Protein AF-X1KPY9-F1 (afdb_monomer_lite)

Sequence (108 aa):
PGRGILSGESELGSVKGASYHRNSSYILLLSYRDDNGVLNFPRNEWAKAETEKEAYFVYIYTGLRADGSPERWEIRNLTKYLDPDVPEDKRVSDWRHAVARRTTFKKV

Structure (mmCIF, N/CA/C/O backbone):
data_AF-X1KPY9-F1
#
_entry.id   AF-X1KPY9-F1
#
loop_
_atom_site.group_PDB
_atom_site.id
_atom_site.type_symbol
_atom_site.label_atom_id
_atom_site.label_alt_id
_atom_site.label_comp_id
_atom_site.label_asym_id
_atom_site.label_entity_id
_atom_site.label_seq_id
_atom_site.pdbx_PDB_ins_code
_atom_site.Cartn_x
_atom_site.Cartn_y
_atom_site.Cartn_z
_atom_site.occupancy
_atom_site.B_iso_or_equiv
_atom_site.auth_seq_id
_atom_site.auth_comp_id
_atom_site.auth_asym_id
_atom_site.auth_atom_id
_atom_site.pdbx_PDB_model_num
ATOM 1 N N . PRO A 1 1 ? 38.396 -16.730 10.959 1.00 33.12 1 PRO A N 1
ATOM 2 C CA . PRO A 1 1 ? 38.663 -17.577 9.767 1.00 33.12 1 PRO A CA 1
ATOM 3 C C . PRO A 1 1 ? 37.436 -18.465 9.467 1.00 33.12 1 PRO A C 1
ATOM 5 O O . PRO A 1 1 ? 37.099 -19.307 10.279 1.00 33.12 1 PRO A O 1
ATOM 8 N N . GLY A 1 2 ? 36.613 -18.260 8.442 1.00 32.94 2 GLY A N 1
ATOM 9 C CA . GLY A 1 2 ? 36.922 -17.907 7.063 1.00 32.94 2 GLY A CA 1
ATOM 10 C C . GLY A 1 2 ? 36.365 -19.006 6.142 1.00 32.94 2 GLY A C 1
ATOM 11 O O . GLY A 1 2 ? 37.003 -20.034 6.011 1.00 32.94 2 GLY A O 1
ATOM 12 N N . ARG A 1 3 ? 35.199 -18.721 5.535 1.00 38.94 3 ARG A N 1
ATOM 13 C CA . ARG A 1 3 ? 34.646 -19.168 4.230 1.00 38.94 3 ARG A CA 1
ATOM 14 C C . ARG A 1 3 ? 34.520 -20.656 3.839 1.00 38.94 3 ARG A C 1
ATOM 16 O O . ARG A 1 3 ? 35.493 -21.392 3.788 1.00 38.94 3 ARG A O 1
ATOM 23 N N . GLY A 1 4 ? 33.347 -20.940 3.257 1.00 33.28 4 GLY A N 1
ATOM 24 C CA . GLY A 1 4 ? 33.135 -21.843 2.113 1.00 33.28 4 GLY A CA 1
ATOM 25 C C . GLY A 1 4 ? 31.725 -22.460 2.120 1.00 33.28 4 GLY A C 1
ATOM 26 O O . GLY A 1 4 ? 31.287 -22.845 3.192 1.00 33.28 4 GLY A O 1
ATOM 27 N N . ILE A 1 5 ? 30.928 -22.594 1.050 1.00 41.09 5 ILE A N 1
ATOM 28 C CA . ILE A 1 5 ? 31.038 -22.376 -0.407 1.00 41.09 5 ILE A CA 1
ATOM 29 C C . ILE A 1 5 ? 29.588 -22.296 -0.982 1.00 41.09 5 ILE A C 1
ATOM 31 O O . ILE A 1 5 ? 28.691 -22.903 -0.409 1.00 41.09 5 ILE A O 1
ATOM 35 N N . LEU A 1 6 ? 29.413 -21.500 -2.058 1.00 37.16 6 LEU A N 1
ATOM 36 C CA . LEU A 1 6 ? 28.544 -21.580 -3.276 1.00 37.16 6 LEU A CA 1
ATOM 37 C C . LEU A 1 6 ? 27.444 -22.678 -3.309 1.00 37.16 6 LEU A C 1
ATOM 39 O O . LEU A 1 6 ? 27.668 -23.772 -2.823 1.00 37.16 6 LEU A O 1
ATOM 43 N N . SER A 1 7 ? 26.25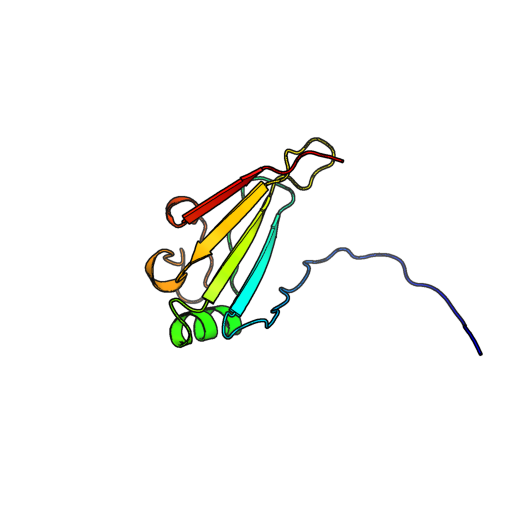6 -22.567 -3.911 1.00 38.75 7 SER A N 1
ATOM 44 C CA . SER A 1 7 ? 25.773 -21.962 -5.169 1.00 38.75 7 SER A CA 1
ATOM 45 C C . SER A 1 7 ? 24.288 -22.363 -5.299 1.00 38.75 7 SER A C 1
ATOM 47 O O . SER A 1 7 ? 23.924 -23.436 -4.820 1.00 38.75 7 SER A O 1
ATOM 49 N N . GLY A 1 8 ? 23.449 -21.584 -5.985 1.00 30.09 8 GLY A N 1
ATOM 50 C CA . GLY A 1 8 ? 22.087 -22.012 -6.331 1.00 30.09 8 GLY A CA 1
ATOM 51 C C . GLY A 1 8 ? 21.341 -20.972 -7.161 1.00 30.09 8 GLY A C 1
ATOM 52 O O . GLY A 1 8 ? 20.977 -19.916 -6.655 1.00 30.09 8 GLY A O 1
ATOM 53 N N . GLU A 1 9 ? 21.183 -21.269 -8.445 1.00 32.78 9 GLU A N 1
ATOM 54 C CA . GLU A 1 9 ? 20.414 -20.518 -9.434 1.00 32.78 9 GLU A CA 1
ATOM 55 C C . GLU A 1 9 ? 18.893 -20.578 -9.173 1.00 32.78 9 GLU A C 1
ATOM 57 O O . GLU A 1 9 ? 18.399 -21.516 -8.556 1.00 32.78 9 GLU A O 1
ATOM 62 N N . SER A 1 10 ? 18.180 -19.607 -9.760 1.00 36.88 10 SER A N 1
ATOM 63 C CA . SER A 1 10 ? 16.789 -19.702 -10.241 1.00 36.88 10 SER A CA 1
ATOM 64 C C . SER A 1 10 ? 15.649 -19.834 -9.225 1.00 36.88 10 SER A C 1
ATOM 66 O O . SER A 1 10 ? 15.349 -20.916 -8.752 1.00 36.88 10 SER A O 1
ATOM 68 N N . GLU A 1 11 ? 14.950 -18.715 -8.996 1.00 31.05 11 GLU A N 1
ATOM 69 C CA . GLU A 1 11 ? 13.482 -18.543 -9.091 1.00 31.05 11 GLU A CA 1
ATOM 70 C C . GLU A 1 11 ? 13.099 -17.249 -8.351 1.00 31.05 11 GLU A C 1
ATOM 72 O O . GLU A 1 11 ? 12.886 -17.225 -7.141 1.00 31.05 11 GLU A O 1
ATOM 77 N N . LEU A 1 12 ? 13.023 -16.125 -9.073 1.00 36.09 12 LEU A N 1
ATOM 78 C CA . LEU A 1 12 ? 12.510 -14.859 -8.529 1.00 36.09 12 LEU A CA 1
ATOM 79 C C . LEU A 1 12 ? 10.973 -14.904 -8.484 1.00 36.09 12 LEU A C 1
ATOM 81 O O . LEU A 1 12 ? 10.278 -14.177 -9.192 1.00 36.09 12 LEU A O 1
ATOM 85 N N . GLY A 1 13 ? 10.461 -15.811 -7.651 1.00 32.12 13 GLY A N 1
ATOM 86 C CA . GLY A 1 13 ? 9.099 -15.801 -7.137 1.00 32.12 13 GLY A CA 1
ATOM 87 C C . GLY A 1 13 ? 8.950 -14.732 -6.050 1.00 32.12 13 GLY A C 1
ATOM 88 O O . GLY A 1 13 ? 9.871 -14.483 -5.276 1.00 32.12 13 GLY A O 1
ATOM 89 N N . SER A 1 14 ? 7.790 -14.073 -6.044 1.00 37.97 14 SER A N 1
ATOM 90 C CA . SER A 1 14 ? 7.303 -13.045 -5.111 1.00 37.97 14 SER A CA 1
ATOM 91 C C . SER A 1 14 ? 8.094 -12.865 -3.805 1.00 37.97 14 SER A C 1
ATOM 93 O O . SER A 1 14 ? 8.036 -13.699 -2.899 1.00 37.97 14 SER A O 1
ATOM 95 N N . VAL A 1 15 ? 8.764 -11.716 -3.667 1.00 44.00 15 VAL A N 1
ATOM 96 C CA . VAL A 1 15 ? 9.427 -11.314 -2.419 1.00 44.00 15 VAL A CA 1
ATOM 97 C C . VAL A 1 15 ? 8.358 -11.001 -1.366 1.00 44.00 15 VAL A C 1
ATOM 99 O O . VAL A 1 15 ? 7.603 -10.039 -1.493 1.00 44.00 15 VAL A O 1
ATOM 102 N N . LYS A 1 16 ? 8.284 -11.849 -0.332 1.00 42.31 16 LYS A N 1
ATOM 103 C CA . LYS A 1 16 ? 7.457 -11.668 0.872 1.00 42.31 16 LYS A CA 1
ATOM 104 C C . LYS A 1 16 ? 7.868 -10.385 1.613 1.00 42.31 16 LYS A C 1
ATOM 106 O O . LYS A 1 16 ? 9.058 -10.135 1.790 1.00 42.31 16 LYS A O 1
ATOM 111 N N . GLY A 1 17 ? 6.876 -9.597 2.040 1.00 42.66 17 GLY A N 1
ATOM 112 C CA . GLY A 1 17 ? 7.053 -8.300 2.703 1.00 42.66 17 GLY A CA 1
ATOM 113 C C . GLY A 1 17 ? 7.932 -8.354 3.960 1.00 42.66 17 GLY A C 1
ATOM 114 O O . GLY A 1 17 ? 7.887 -9.316 4.724 1.00 42.66 17 GLY A O 1
ATOM 115 N N . ALA A 1 18 ? 8.729 -7.304 4.165 1.00 51.03 18 ALA A N 1
ATOM 116 C CA . ALA A 1 18 ? 9.593 -7.120 5.330 1.00 51.03 18 ALA A CA 1
ATOM 117 C C . ALA A 1 18 ? 9.070 -5.969 6.209 1.00 51.03 18 ALA A C 1
ATOM 119 O O . ALA A 1 18 ? 8.752 -4.900 5.686 1.00 51.03 18 ALA A O 1
ATOM 120 N N . SER A 1 19 ? 9.017 -6.183 7.531 1.00 48.28 19 SER A N 1
ATOM 121 C CA . SER A 1 19 ? 8.625 -5.184 8.540 1.00 48.28 19 SER A CA 1
ATOM 122 C C . SER A 1 19 ? 9.845 -4.719 9.342 1.00 48.28 19 SER A C 1
ATOM 124 O O . SER A 1 19 ? 10.572 -5.547 9.886 1.00 48.28 19 SER A O 1
ATOM 126 N N . TYR A 1 20 ? 10.061 -3.402 9.447 1.00 47.22 20 TYR A N 1
ATOM 127 C CA . TYR A 1 20 ? 11.182 -2.784 10.180 1.00 47.22 20 TYR A CA 1
ATOM 128 C C . TYR A 1 20 ? 10.690 -1.905 11.343 1.00 47.22 20 TYR A C 1
ATOM 130 O O . TYR A 1 20 ? 9.672 -1.232 11.211 1.00 47.22 20 TYR A O 1
ATOM 138 N N . HIS A 1 21 ? 11.438 -1.877 12.457 1.00 48.56 21 HIS A N 1
ATOM 139 C CA . HIS A 1 21 ? 11.099 -1.136 13.682 1.00 48.56 21 HIS A CA 1
ATOM 140 C C . HIS A 1 21 ? 12.103 -0.007 13.972 1.00 48.56 21 HIS A C 1
ATOM 142 O O . HIS A 1 21 ? 13.275 -0.262 14.251 1.00 48.56 21 HIS A O 1
ATOM 148 N N . ARG A 1 22 ? 11.642 1.249 13.973 1.00 40.38 22 ARG A N 1
ATOM 149 C CA . ARG A 1 22 ? 12.356 2.398 14.562 1.00 40.38 22 ARG A CA 1
ATOM 150 C C . ARG A 1 22 ? 11.296 3.404 15.031 1.00 40.38 22 ARG A C 1
ATOM 152 O O . ARG A 1 22 ? 10.592 3.945 14.193 1.00 40.38 22 ARG A O 1
ATOM 159 N N . ASN A 1 23 ? 11.148 3.602 16.346 1.00 49.44 23 ASN A N 1
ATOM 160 C CA . ASN A 1 23 ? 10.115 4.439 16.993 1.00 49.44 23 ASN A CA 1
ATOM 161 C C . ASN A 1 23 ? 8.662 4.070 16.617 1.00 49.44 23 ASN A C 1
ATOM 163 O O . ASN A 1 23 ? 8.074 4.686 15.734 1.00 49.44 23 ASN A O 1
ATOM 167 N N . SER A 1 24 ? 8.121 3.043 17.293 1.00 67.62 24 SER A N 1
ATOM 168 C CA . SER A 1 24 ? 6.717 2.559 17.327 1.00 67.62 24 SER A CA 1
ATOM 169 C C . SER A 1 24 ? 5.898 2.611 16.032 1.00 67.62 24 SER A C 1
ATOM 171 O O . SER A 1 24 ? 4.678 2.666 16.085 1.00 67.62 24 SER A O 1
ATOM 173 N N . SER A 1 25 ? 6.552 2.612 14.876 1.00 72.81 25 SER A N 1
ATOM 174 C CA . SER A 1 25 ? 5.907 2.657 13.571 1.00 72.81 25 SER A CA 1
ATOM 175 C C . SER A 1 25 ? 6.154 1.331 12.878 1.00 72.81 25 SER A C 1
ATOM 177 O O . SER A 1 25 ? 7.277 0.818 12.879 1.00 72.81 25 SER A O 1
ATOM 179 N N . TYR A 1 26 ? 5.099 0.780 12.301 1.00 82.44 26 TYR A N 1
ATOM 180 C CA . TYR A 1 26 ? 5.127 -0.454 11.541 1.00 82.44 26 TYR A CA 1
ATOM 181 C C . TYR A 1 26 ? 5.144 -0.122 10.067 1.00 82.44 26 TYR A C 1
ATOM 183 O O . TYR A 1 26 ? 4.424 0.764 9.615 1.00 82.44 26 TYR A O 1
ATOM 191 N N . ILE A 1 27 ? 5.994 -0.821 9.329 1.00 86.12 27 ILE A N 1
ATOM 192 C CA . ILE A 1 27 ? 6.222 -0.536 7.923 1.00 86.12 27 ILE A CA 1
ATOM 193 C C . ILE A 1 27 ? 5.997 -1.814 7.137 1.00 86.12 27 ILE A C 1
ATOM 195 O O . ILE A 1 27 ? 6.648 -2.814 7.418 1.00 86.12 27 ILE A O 1
ATOM 199 N N . LEU A 1 28 ? 5.144 -1.752 6.123 1.00 87.56 28 LEU A N 1
ATOM 200 C CA . LEU A 1 28 ? 5.077 -2.754 5.071 1.00 87.56 28 LEU A CA 1
ATOM 201 C C . LEU A 1 28 ? 5.660 -2.187 3.783 1.00 87.56 28 LEU A C 1
ATOM 203 O O . LEU A 1 28 ? 5.309 -1.089 3.353 1.00 87.56 28 LEU A O 1
ATOM 207 N N . LEU A 1 29 ? 6.550 -2.956 3.166 1.00 89.06 29 LEU A N 1
ATOM 208 C CA . LEU A 1 29 ? 7.163 -2.630 1.885 1.00 89.06 29 LEU A CA 1
ATOM 209 C C . LEU A 1 29 ? 6.561 -3.517 0.795 1.00 89.06 29 LEU A C 1
ATOM 211 O O . LEU A 1 29 ? 6.652 -4.742 0.879 1.00 89.06 29 LEU A O 1
ATOM 215 N N . LEU A 1 30 ? 5.986 -2.893 -0.230 1.00 89.56 30 LEU A N 1
ATOM 216 C CA . LEU A 1 30 ? 5.495 -3.549 -1.440 1.00 89.56 30 LEU A CA 1
ATOM 217 C C . LEU A 1 30 ? 6.276 -3.020 -2.642 1.00 89.56 30 LEU A C 1
ATOM 219 O O . LEU A 1 30 ? 6.577 -1.829 -2.711 1.00 89.56 30 LEU A O 1
ATOM 223 N N . SER A 1 31 ? 6.617 -3.888 -3.591 1.00 86.94 31 SER A N 1
ATOM 224 C CA . SER A 1 31 ? 7.378 -3.506 -4.778 1.00 86.94 31 SER A CA 1
ATOM 225 C C . SER A 1 31 ? 6.769 -4.090 -6.046 1.00 86.94 31 SER A C 1
ATOM 227 O O . SER A 1 31 ? 6.370 -5.252 -6.102 1.00 86.94 31 SER A O 1
ATOM 229 N N . TYR A 1 32 ? 6.713 -3.256 -7.077 1.00 85.25 32 TYR A N 1
ATOM 230 C CA . TYR A 1 32 ? 6.154 -3.569 -8.378 1.00 85.25 32 TYR A CA 1
ATOM 231 C C . TYR A 1 32 ? 7.140 -3.141 -9.457 1.00 85.25 32 TYR A C 1
ATOM 233 O O . TYR A 1 32 ? 7.773 -2.086 -9.382 1.00 85.25 32 TYR A O 1
ATOM 241 N N . ARG A 1 33 ? 7.271 -3.978 -10.487 1.00 80.81 33 ARG A N 1
ATOM 242 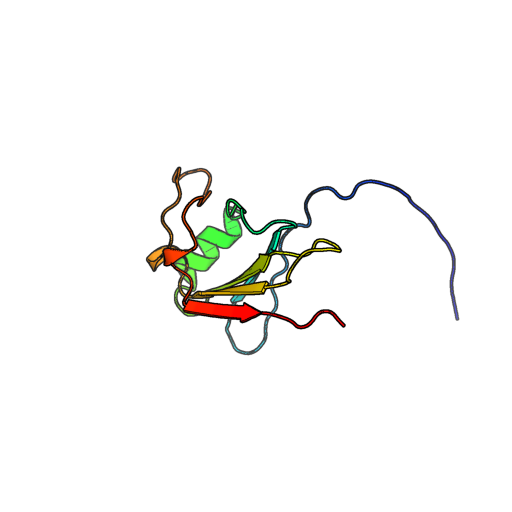C CA . ARG A 1 33 ? 8.053 -3.624 -11.677 1.00 80.81 33 ARG A CA 1
ATOM 243 C C . ARG A 1 33 ? 7.406 -2.463 -12.439 1.00 80.81 33 ARG A C 1
ATOM 245 O O . ARG A 1 33 ? 8.113 -1.657 -13.034 1.00 80.81 33 ARG A O 1
ATOM 252 N N . ASP A 1 34 ? 6.083 -2.371 -12.372 1.00 78.25 34 ASP A N 1
ATOM 253 C CA . ASP A 1 34 ? 5.248 -1.518 -13.209 1.00 78.25 34 ASP A CA 1
ATOM 254 C C . ASP A 1 34 ? 4.455 -0.561 -12.312 1.00 78.25 34 ASP A C 1
ATOM 256 O O . ASP A 1 34 ? 4.318 -0.798 -11.111 1.00 78.25 34 ASP A O 1
ATOM 260 N N . ASP A 1 35 ? 3.875 0.489 -12.890 1.00 68.44 35 ASP A N 1
ATOM 261 C CA . ASP A 1 35 ? 3.087 1.467 -12.124 1.00 68.44 35 ASP A CA 1
ATOM 262 C C . ASP A 1 35 ? 1.691 0.957 -11.742 1.00 68.44 35 ASP A C 1
ATOM 264 O O . ASP A 1 35 ? 1.013 1.552 -10.903 1.00 68.44 35 ASP A O 1
ATOM 268 N N . ASN A 1 36 ? 1.264 -0.170 -12.315 1.00 66.06 36 ASN A N 1
ATOM 269 C CA . ASN A 1 36 ? -0.033 -0.794 -12.077 1.00 66.06 36 ASN A CA 1
ATOM 270 C C . ASN A 1 36 ? 0.146 -2.058 -11.227 1.00 66.06 36 ASN A C 1
ATOM 272 O O . ASN A 1 36 ? 0.310 -3.158 -11.751 1.00 66.06 36 ASN A O 1
ATOM 276 N N . GLY A 1 37 ? 0.131 -1.894 -9.906 1.00 72.56 37 GLY A N 1
ATOM 277 C CA . GLY A 1 37 ? 0.085 -3.006 -8.961 1.00 72.56 37 GLY A CA 1
ATOM 278 C C . GLY A 1 37 ? -1.296 -3.128 -8.336 1.00 72.56 37 GLY A C 1
ATOM 279 O O . GLY A 1 37 ? -1.864 -2.119 -7.939 1.00 72.56 37 GLY A O 1
ATOM 280 N N . VAL A 1 38 ? -1.822 -4.344 -8.202 1.00 88.19 38 VAL A N 1
ATOM 281 C CA . VAL A 1 38 ? -2.852 -4.624 -7.193 1.00 88.19 38 VAL A CA 1
ATOM 282 C C . VAL A 1 38 ? -2.122 -4.862 -5.875 1.00 88.19 38 VAL A C 1
ATOM 284 O O . VAL A 1 38 ? -1.181 -5.665 -5.829 1.00 88.19 38 VAL A O 1
ATOM 287 N N . LEU A 1 39 ? -2.517 -4.165 -4.810 1.00 89.38 39 LEU A N 1
ATOM 288 C CA . LEU A 1 39 ? -1.951 -4.415 -3.487 1.00 89.38 39 LEU A CA 1
ATOM 289 C C . LEU A 1 39 ? -2.536 -5.708 -2.950 1.00 89.38 39 LEU A C 1
ATOM 291 O O . LEU A 1 39 ? -3.749 -5.836 -2.852 1.00 89.38 39 LEU A O 1
ATOM 295 N N . ASN A 1 40 ? -1.679 -6.673 -2.635 1.00 88.00 40 ASN A N 1
ATOM 296 C CA . ASN A 1 40 ? -2.090 -7.917 -2.002 1.00 88.00 40 ASN A CA 1
ATOM 297 C C . ASN A 1 40 ? -1.501 -7.948 -0.595 1.00 88.00 40 ASN A C 1
ATOM 299 O O . ASN A 1 40 ? -0.293 -8.140 -0.430 1.00 88.00 40 ASN A O 1
ATOM 303 N N . PHE A 1 41 ? -2.343 -7.698 0.403 1.00 87.44 41 PHE A N 1
ATOM 304 C CA . PHE A 1 41 ? -1.913 -7.660 1.791 1.00 87.44 41 PHE A CA 1
ATOM 305 C C . PHE A 1 41 ? -2.010 -9.056 2.412 1.00 87.44 41 PHE A C 1
ATOM 307 O O . PHE A 1 41 ? -3.095 -9.637 2.456 1.00 87.44 41 PHE A O 1
ATOM 314 N N . PRO A 1 42 ? -0.909 -9.600 2.962 1.00 86.62 42 PRO A N 1
ATOM 315 C CA . PRO A 1 42 ? -0.992 -10.783 3.806 1.00 86.62 42 PRO A CA 1
ATOM 316 C C . PRO A 1 42 ? -1.994 -10.562 4.949 1.00 86.62 42 PRO A C 1
ATOM 318 O O . PRO A 1 42 ? -2.007 -9.496 5.566 1.00 86.62 42 PRO A O 1
ATOM 321 N N . ARG A 1 43 ? -2.821 -11.567 5.272 1.00 86.44 43 ARG A N 1
ATOM 322 C CA . ARG A 1 43 ? -3.871 -11.441 6.307 1.00 86.44 43 ARG A CA 1
ATOM 323 C C . ARG A 1 43 ? -3.340 -10.938 7.653 1.00 86.44 43 ARG A C 1
ATOM 325 O O . ARG A 1 43 ? -3.994 -10.138 8.311 1.00 86.44 43 ARG A O 1
ATOM 332 N N . ASN A 1 44 ? -2.151 -11.387 8.046 1.00 89.19 44 ASN A N 1
ATOM 333 C CA . ASN A 1 44 ? -1.483 -10.948 9.271 1.00 89.19 44 ASN A CA 1
ATOM 334 C C . ASN A 1 44 ? -1.083 -9.464 9.227 1.00 89.19 44 ASN A C 1
ATOM 336 O O . ASN A 1 44 ? -1.175 -8.787 10.244 1.00 89.19 44 ASN A O 1
ATOM 340 N N . GLU A 1 45 ? -0.670 -8.951 8.068 1.00 89.69 45 GLU A N 1
ATOM 341 C CA . GLU A 1 45 ? -0.333 -7.536 7.894 1.00 89.69 45 GLU A CA 1
ATOM 342 C C . GLU A 1 45 ? -1.585 -6.653 7.914 1.00 89.69 45 GLU A C 1
ATOM 344 O O . GLU A 1 45 ? -1.574 -5.594 8.535 1.00 89.69 45 GLU A O 1
ATOM 349 N N . TRP A 1 46 ? -2.696 -7.119 7.333 1.00 90.69 46 TRP A N 1
ATOM 350 C CA . TRP A 1 46 ? -3.971 -6.404 7.414 1.00 90.69 46 TRP A CA 1
ATOM 351 C C . TRP A 1 46 ? -4.497 -6.321 8.854 1.00 90.69 46 TRP A C 1
ATOM 353 O O . TRP A 1 46 ? -4.813 -5.235 9.333 1.00 90.69 46 TRP A O 1
ATOM 363 N N . ALA A 1 47 ? -4.517 -7.442 9.584 1.00 91.25 47 ALA A N 1
ATOM 364 C CA . ALA A 1 47 ? -4.930 -7.468 10.993 1.00 91.25 47 ALA A CA 1
ATOM 365 C C . ALA A 1 47 ? -4.038 -6.575 11.881 1.00 91.25 47 ALA A C 1
ATOM 367 O O . ALA A 1 47 ? -4.497 -5.921 12.823 1.00 91.25 47 ALA A O 1
ATOM 368 N N . LYS A 1 48 ? -2.744 -6.501 11.554 1.00 90.50 48 LYS A N 1
ATOM 369 C CA . LYS A 1 48 ? -1.806 -5.590 12.209 1.00 90.50 48 LYS A CA 1
ATOM 370 C C . LYS A 1 48 ? -2.128 -4.132 11.888 1.00 90.50 48 LYS A C 1
ATOM 372 O O . LYS A 1 48 ? -2.143 -3.312 12.797 1.00 90.50 48 LYS A O 1
ATOM 377 N N . ALA A 1 49 ? -2.460 -3.804 10.642 1.00 91.00 49 ALA A N 1
ATOM 378 C CA . ALA A 1 49 ? -2.903 -2.462 10.274 1.00 91.00 49 ALA A CA 1
ATOM 379 C C . ALA A 1 49 ? -4.212 -2.053 10.981 1.00 91.00 49 ALA A C 1
ATOM 381 O O . ALA A 1 49 ? -4.348 -0.897 11.378 1.00 91.00 49 ALA A O 1
ATOM 382 N N . GLU A 1 50 ? -5.146 -2.985 11.206 1.00 92.00 50 GLU A N 1
ATOM 383 C CA . GLU A 1 50 ? -6.374 -2.748 11.989 1.00 92.00 50 GLU A CA 1
ATOM 384 C C . GLU A 1 50 ? -6.076 -2.417 13.459 1.00 92.00 50 GLU A C 1
ATOM 386 O O . GLU A 1 50 ? -6.712 -1.533 14.042 1.00 92.00 50 GLU A O 1
ATOM 391 N N . THR A 1 51 ? -5.083 -3.093 14.042 1.00 92.94 51 THR A N 1
ATOM 392 C CA . THR A 1 51 ? -4.642 -2.868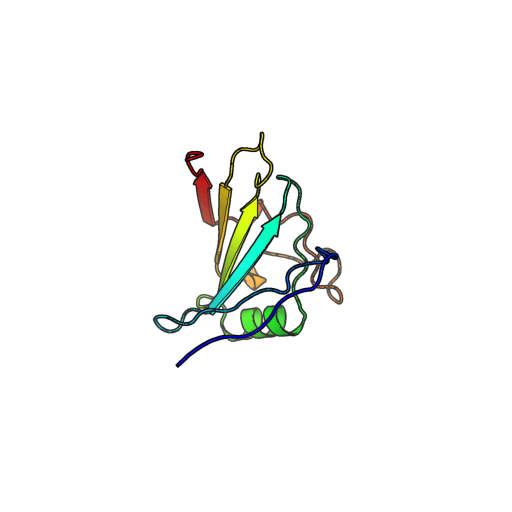 15.427 1.00 92.94 51 THR A CA 1
ATOM 393 C C . THR A 1 51 ? -3.888 -1.547 15.575 1.00 92.94 51 THR A C 1
ATOM 395 O O . THR A 1 51 ? -4.195 -0.744 16.455 1.00 92.94 51 THR A O 1
ATOM 398 N N . GLU A 1 52 ? -2.915 -1.310 14.696 1.00 91.50 52 GLU A N 1
ATOM 399 C CA . GLU A 1 52 ? -1.913 -0.251 14.849 1.00 91.50 52 GLU A CA 1
ATOM 400 C C . GLU A 1 52 ? -2.339 1.082 14.210 1.00 91.50 52 GLU A C 1
ATOM 402 O O . GLU A 1 52 ? -1.837 2.145 14.580 1.00 91.50 52 GLU A O 1
ATOM 407 N N . LYS A 1 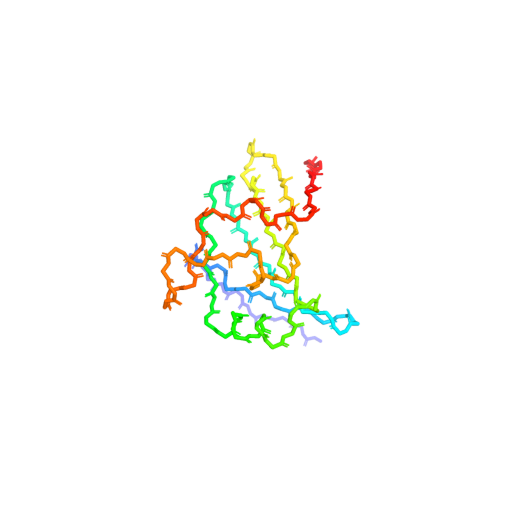53 ? -3.301 1.054 13.278 1.00 90.25 53 LYS A N 1
ATOM 408 C CA . LYS A 1 53 ? -3.953 2.231 12.681 1.00 90.25 53 LYS A CA 1
ATOM 409 C C . LYS A 1 53 ? -2.946 3.263 12.157 1.00 90.25 53 LYS A C 1
ATOM 411 O O . LYS A 1 53 ? -2.276 3.037 11.153 1.00 90.25 53 LYS A O 1
ATOM 416 N N . GLU A 1 54 ? -2.834 4.411 12.823 1.00 88.81 54 GLU A N 1
ATOM 417 C CA . GLU A 1 54 ? -1.972 5.532 12.429 1.00 88.81 54 GLU A CA 1
ATOM 418 C C . GLU A 1 54 ? -0.477 5.225 12.566 1.00 88.81 54 GLU A C 1
ATOM 420 O O . GLU A 1 54 ? 0.338 5.866 11.905 1.00 88.81 54 GLU A O 1
ATOM 425 N N . ALA A 1 55 ? -0.119 4.224 13.372 1.00 89.12 55 ALA A N 1
ATOM 426 C CA . ALA A 1 55 ? 1.249 3.740 13.489 1.00 89.12 55 ALA A CA 1
ATOM 427 C C . ALA A 1 55 ? 1.649 2.797 12.339 1.00 89.12 55 ALA A C 1
ATOM 429 O O . ALA A 1 55 ? 2.811 2.396 12.266 1.00 89.12 55 ALA A O 1
ATOM 430 N N . TYR A 1 56 ? 0.725 2.432 11.442 1.00 90.81 56 TYR A N 1
ATOM 431 C CA . TYR A 1 56 ? 0.986 1.530 10.324 1.00 90.81 56 TYR A CA 1
ATOM 432 C C . TYR A 1 56 ? 1.149 2.290 9.000 1.00 90.81 56 TYR A C 1
ATOM 434 O O . TYR A 1 56 ? 0.247 2.993 8.532 1.00 90.81 56 TYR A O 1
ATOM 442 N N . PHE A 1 57 ? 2.311 2.105 8.379 1.00 92.25 57 PHE A N 1
ATOM 443 C CA . PHE A 1 57 ? 2.730 2.740 7.137 1.00 92.25 57 PHE A CA 1
ATOM 444 C C . PHE A 1 57 ? 2.944 1.684 6.061 1.00 92.25 57 PHE A C 1
ATOM 446 O O . PHE A 1 57 ? 3.592 0.663 6.289 1.00 92.25 57 PHE A O 1
ATOM 453 N N . VAL A 1 58 ? 2.468 1.966 4.855 1.00 92.44 58 VAL A N 1
ATOM 454 C CA . VAL A 1 58 ? 2.766 1.158 3.674 1.00 92.44 58 VAL A CA 1
ATOM 455 C C . VAL A 1 58 ? 3.573 2.004 2.711 1.00 92.44 58 VAL A C 1
ATOM 457 O O . VAL A 1 58 ? 3.130 3.081 2.312 1.00 92.44 58 VAL A O 1
ATOM 460 N N . TYR A 1 59 ? 4.745 1.509 2.322 1.00 93.06 59 TYR A N 1
ATOM 461 C CA . TYR A 1 59 ? 5.493 2.056 1.201 1.00 93.06 59 TYR A CA 1
ATOM 462 C C . TYR A 1 59 ? 5.377 1.130 0.002 1.00 93.06 59 TYR A C 1
ATOM 464 O O . TYR A 1 59 ? 5.709 -0.052 0.075 1.00 93.06 59 TYR A O 1
ATOM 472 N N . ILE A 1 60 ? 4.945 1.696 -1.114 1.00 92.88 60 ILE A N 1
ATOM 473 C CA . ILE A 1 60 ? 4.806 1.003 -2.386 1.00 92.88 60 ILE A CA 1
ATOM 474 C C . ILE A 1 60 ? 5.868 1.564 -3.314 1.00 92.88 60 ILE A C 1
ATOM 476 O O . ILE A 1 60 ? 5.925 2.772 -3.519 1.00 92.88 60 ILE A O 1
ATOM 480 N N . TYR A 1 61 ? 6.712 0.706 -3.864 1.00 90.81 61 TYR A N 1
ATOM 481 C CA . TYR A 1 61 ? 7.730 1.078 -4.834 1.00 90.81 61 TYR A CA 1
ATOM 482 C C . TYR A 1 61 ? 7.296 0.617 -6.225 1.00 90.81 61 TYR A C 1
ATOM 484 O O . TYR A 1 61 ? 7.007 -0.564 -6.402 1.00 90.81 61 TYR A O 1
ATOM 492 N N . THR A 1 62 ? 7.240 1.523 -7.199 1.00 90.94 62 THR A N 1
ATOM 493 C CA . THR A 1 62 ? 6.858 1.225 -8.594 1.00 90.94 62 THR A CA 1
ATOM 494 C C . THR A 1 62 ? 7.944 1.664 -9.571 1.00 90.94 62 THR A C 1
ATOM 496 O O . THR A 1 62 ? 8.944 2.257 -9.160 1.00 90.94 62 THR A O 1
ATOM 499 N N . GLY A 1 63 ? 7.774 1.348 -10.860 1.00 88.44 63 GLY A N 1
ATOM 500 C CA . GLY A 1 63 ? 8.675 1.806 -11.921 1.00 88.44 63 GLY A CA 1
ATOM 501 C C . GLY A 1 63 ? 10.096 1.244 -11.821 1.00 88.44 63 GLY A C 1
ATOM 502 O O . GLY A 1 63 ? 11.042 1.876 -12.281 1.00 88.44 63 GLY A O 1
ATOM 503 N N . LEU A 1 64 ? 10.266 0.063 -11.212 1.00 85.50 64 LEU A N 1
ATOM 504 C CA . LEU A 1 64 ? 11.572 -0.550 -10.923 1.00 85.50 64 LEU A CA 1
ATOM 505 C C . LEU A 1 64 ? 12.227 -1.254 -12.133 1.00 85.50 64 LEU A C 1
ATOM 507 O O . LEU A 1 64 ? 13.192 -2.003 -11.967 1.00 85.50 64 LEU A O 1
ATOM 511 N N . ARG A 1 65 ? 11.704 -1.063 -13.349 1.00 86.44 65 ARG A N 1
ATOM 512 C CA . ARG A 1 65 ? 12.306 -1.571 -14.595 1.00 86.44 65 ARG A CA 1
ATOM 513 C C . ARG A 1 65 ? 13.507 -0.729 -15.024 1.00 86.44 65 ARG A C 1
ATOM 515 O O . ARG A 1 65 ? 13.674 0.409 -14.596 1.00 86.44 65 ARG A O 1
ATOM 522 N N . ALA A 1 66 ? 14.331 -1.285 -15.913 1.00 81.12 66 ALA A N 1
ATOM 523 C CA . ALA A 1 66 ? 15.527 -0.613 -16.417 1.00 81.12 66 ALA A CA 1
ATOM 524 C C . ALA A 1 66 ? 15.214 0.719 -17.120 1.00 81.12 66 ALA A C 1
ATOM 526 O O . ALA A 1 66 ? 15.995 1.654 -17.018 1.00 81.12 66 ALA A O 1
ATOM 527 N N . ASP A 1 67 ? 14.088 0.830 -17.810 1.00 84.44 67 ASP A N 1
ATOM 528 C CA . ASP A 1 67 ? 13.580 2.039 -18.469 1.00 84.44 67 ASP A 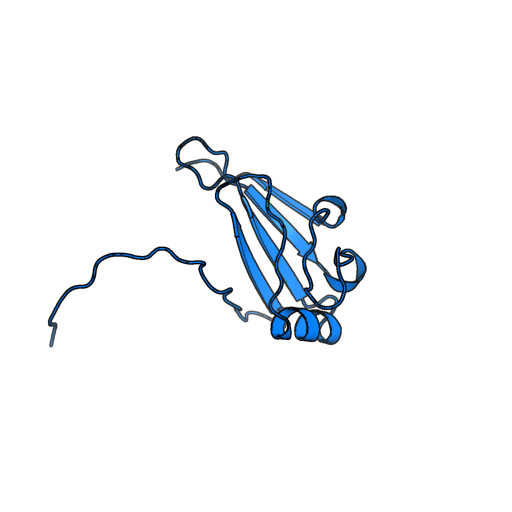CA 1
ATOM 529 C C . ASP A 1 67 ? 12.509 2.774 -17.643 1.00 84.44 67 ASP A C 1
ATOM 531 O O . ASP A 1 67 ? 12.009 3.818 -18.058 1.00 84.44 67 ASP A O 1
ATOM 535 N N . GLY A 1 68 ? 12.168 2.242 -16.468 1.00 83.62 68 GLY A N 1
ATOM 536 C CA . GLY A 1 68 ? 11.161 2.806 -15.585 1.00 83.62 68 GLY A CA 1
ATOM 537 C C . GLY A 1 68 ? 11.634 4.070 -14.871 1.00 83.62 68 GLY A C 1
ATOM 538 O O . GLY A 1 68 ? 12.822 4.400 -14.828 1.00 83.62 68 GLY A O 1
ATOM 539 N N . SER A 1 69 ? 10.670 4.775 -14.286 1.00 88.44 69 SER A N 1
ATOM 540 C CA . SER A 1 69 ? 10.909 5.897 -13.381 1.00 88.44 69 SER A CA 1
ATOM 541 C C . SER A 1 69 ? 10.562 5.444 -11.967 1.00 88.44 69 SER A C 1
ATOM 543 O O . SER A 1 69 ? 9.378 5.377 -11.648 1.00 88.44 69 SER A O 1
ATOM 545 N N . PRO A 1 70 ? 11.550 5.093 -11.123 1.00 90.88 70 PRO A N 1
ATOM 546 C CA . PRO A 1 70 ? 11.264 4.564 -9.802 1.00 90.88 70 PRO A CA 1
ATOM 547 C C . PRO A 1 70 ? 10.532 5.577 -8.929 1.00 90.88 70 PRO A C 1
ATOM 549 O O . PRO A 1 70 ? 10.966 6.724 -8.770 1.00 90.88 70 PRO A O 1
ATOM 552 N N . GLU A 1 71 ? 9.462 5.130 -8.288 1.00 92.81 71 GLU A N 1
ATOM 553 C CA . GLU A 1 71 ? 8.667 5.951 -7.382 1.00 92.81 71 GLU A CA 1
ATOM 554 C C . GLU A 1 71 ? 8.390 5.215 -6.083 1.00 92.81 71 GLU A C 1
ATOM 556 O O . GLU A 1 71 ? 8.255 3.997 -6.067 1.00 92.81 71 GLU A O 1
ATOM 561 N N . ARG A 1 72 ? 8.285 5.967 -4.987 1.00 93.38 72 ARG A N 1
ATOM 562 C CA . ARG A 1 72 ? 7.762 5.492 -3.706 1.00 93.38 72 ARG A CA 1
ATOM 563 C C . ARG A 1 72 ? 6.480 6.234 -3.379 1.00 93.38 72 ARG A C 1
ATOM 565 O O . ARG A 1 72 ? 6.466 7.466 -3.328 1.00 93.38 72 ARG A O 1
ATOM 572 N N . TRP A 1 73 ? 5.454 5.473 -3.053 1.00 94.44 73 TRP A N 1
ATOM 573 C CA . TRP A 1 73 ? 4.152 5.928 -2.603 1.00 94.44 73 TRP A CA 1
ATOM 574 C C . TRP A 1 73 ? 3.976 5.535 -1.141 1.00 94.44 73 TRP A C 1
ATOM 576 O O . TRP A 1 73 ? 4.335 4.428 -0.754 1.00 94.44 73 TRP A O 1
ATOM 586 N N . GLU A 1 74 ? 3.469 6.443 -0.322 1.00 94.44 74 GLU A N 1
ATOM 587 C CA . GLU A 1 74 ? 3.247 6.237 1.108 1.00 94.44 74 GLU A CA 1
ATOM 588 C C . GLU A 1 74 ? 1.750 6.301 1.405 1.00 94.44 74 GLU A C 1
ATOM 590 O O . GLU A 1 74 ? 1.095 7.295 1.082 1.00 94.44 74 GLU A O 1
ATOM 595 N N . ILE A 1 75 ? 1.233 5.261 2.055 1.00 93.75 75 ILE A N 1
ATOM 596 C CA . ILE A 1 75 ? -0.124 5.204 2.604 1.00 93.75 75 ILE A CA 1
ATOM 597 C C . ILE A 1 75 ? -0.005 5.098 4.125 1.00 93.75 75 ILE A C 1
ATOM 599 O O . ILE A 1 75 ? 0.776 4.296 4.643 1.00 93.75 75 ILE A O 1
ATOM 603 N N . ARG A 1 76 ? -0.783 5.910 4.844 1.00 91.81 76 ARG A N 1
ATOM 604 C CA . ARG A 1 76 ? -0.882 5.894 6.312 1.00 91.81 76 ARG A CA 1
ATOM 605 C C . ARG A 1 76 ? -2.274 5.462 6.713 1.00 91.81 76 ARG A C 1
ATOM 607 O O . ARG A 1 76 ? -3.217 5.887 6.057 1.00 91.81 76 ARG A O 1
ATOM 614 N N . ASN A 1 77 ? -2.410 4.716 7.809 1.00 89.56 77 ASN A N 1
ATOM 615 C CA . ASN A 1 77 ? -3.714 4.245 8.287 1.00 89.56 77 ASN A CA 1
ATOM 616 C C . ASN A 1 77 ? -4.499 3.541 7.166 1.00 89.56 77 ASN A C 1
ATOM 618 O O . ASN A 1 77 ? -5.573 3.970 6.745 1.00 89.56 77 ASN A O 1
ATOM 622 N N . LEU A 1 78 ? -3.884 2.4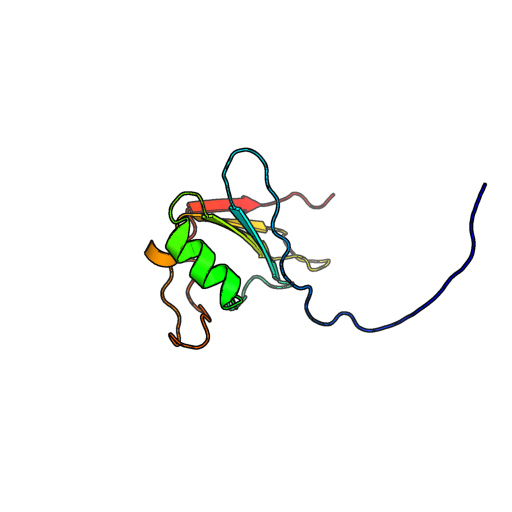78 6.650 1.00 90.00 78 LEU A N 1
ATOM 623 C CA . LEU A 1 78 ? -4.352 1.707 5.503 1.00 90.00 78 LEU A CA 1
ATOM 624 C C . LEU A 1 78 ? -5.848 1.377 5.572 1.00 90.00 78 LEU A C 1
ATOM 626 O O . LEU A 1 78 ? -6.555 1.605 4.603 1.00 90.00 78 LEU A O 1
ATOM 630 N N . THR A 1 79 ? -6.344 0.918 6.719 1.00 91.19 79 THR A N 1
ATOM 631 C CA . THR A 1 79 ? -7.724 0.425 6.874 1.00 91.19 79 THR A CA 1
ATOM 632 C C . THR A 1 79 ? -8.777 1.528 6.853 1.00 91.19 79 THR A C 1
ATOM 634 O O . THR A 1 79 ? -9.958 1.244 6.687 1.00 91.19 79 THR A O 1
ATOM 637 N N . LYS A 1 80 ? -8.367 2.791 7.015 1.00 93.12 80 LYS A N 1
ATOM 638 C CA . LYS A 1 80 ? -9.250 3.954 6.892 1.00 93.12 80 LYS A CA 1
ATOM 639 C C . LYS A 1 80 ? -9.427 4.400 5.442 1.00 93.12 80 LYS A C 1
ATOM 641 O O . LYS A 1 80 ? -10.465 4.967 5.113 1.00 93.12 80 LYS A O 1
ATOM 646 N N . TYR A 1 81 ? -8.398 4.220 4.617 1.00 91.50 81 TYR A N 1
ATOM 647 C CA . TYR A 1 81 ? -8.340 4.808 3.277 1.00 91.50 81 TYR A CA 1
ATOM 648 C C . TYR A 1 81 ? -8.308 3.781 2.152 1.00 91.50 81 TYR A C 1
ATOM 650 O O . TYR A 1 81 ? -8.408 4.181 1.005 1.00 91.50 81 TYR A O 1
ATOM 658 N N . LEU A 1 82 ? -8.146 2.494 2.450 1.00 91.50 82 LEU A N 1
ATOM 659 C CA . LEU A 1 82 ? -8.192 1.423 1.465 1.00 91.50 82 LEU A CA 1
ATOM 660 C C . LEU A 1 82 ? -9.369 0.506 1.758 1.00 91.50 82 LEU A C 1
ATOM 662 O O . LEU A 1 82 ? -9.523 0.028 2.882 1.00 91.50 82 LEU A O 1
ATOM 666 N N . ASP A 1 83 ? -10.134 0.216 0.713 1.00 90.94 83 ASP A N 1
ATOM 667 C CA . ASP A 1 83 ? -11.191 -0.785 0.732 1.00 90.94 83 ASP A CA 1
ATOM 668 C C . ASP A 1 83 ? -10.756 -1.981 -0.127 1.00 90.94 83 ASP A C 1
ATOM 670 O O . ASP A 1 83 ? -10.404 -1.788 -1.297 1.00 90.94 83 ASP A O 1
ATOM 674 N N . PRO A 1 84 ? -10.680 -3.205 0.426 1.00 92.12 84 PRO A N 1
ATOM 675 C CA . PRO A 1 84 ? -10.438 -4.388 -0.377 1.00 92.12 84 PRO A CA 1
ATOM 676 C C . PRO A 1 84 ? -11.498 -4.573 -1.461 1.00 92.12 84 PRO A C 1
ATOM 678 O O . PRO A 1 84 ? -12.688 -4.549 -1.170 1.00 92.12 84 PRO A O 1
ATOM 681 N N . ASP A 1 85 ? -11.066 -4.903 -2.678 1.00 90.44 85 ASP A N 1
ATOM 682 C CA . ASP A 1 85 ? -11.960 -5.306 -3.769 1.00 90.44 85 ASP A CA 1
ATOM 683 C C . ASP A 1 85 ? -12.852 -6.485 -3.328 1.00 90.44 85 ASP A C 1
ATOM 685 O O . ASP A 1 85 ? -14.017 -6.586 -3.709 1.00 90.44 85 ASP A O 1
ATOM 689 N N . VAL A 1 86 ? -12.270 -7.384 -2.519 1.00 86.75 86 VAL A N 1
ATOM 690 C CA . VAL A 1 86 ? -12.924 -8.524 -1.868 1.00 86.75 86 VAL A CA 1
ATOM 691 C C . VAL A 1 86 ? -12.422 -8.621 -0.413 1.00 86.75 86 VAL A C 1
ATOM 693 O O . VAL A 1 86 ? -11.208 -8.765 -0.197 1.00 86.75 86 VAL A O 1
ATOM 696 N N . PRO A 1 87 ? -13.305 -8.554 0.605 1.00 84.62 87 PRO A N 1
ATOM 697 C CA . PRO A 1 87 ? -12.905 -8.501 2.013 1.00 84.62 87 PRO A CA 1
ATOM 698 C C . PRO A 1 87 ? -12.064 -9.679 2.519 1.00 84.62 87 PRO A C 1
ATOM 700 O O . PRO A 1 87 ? -11.266 -9.475 3.439 1.00 84.62 87 PRO A O 1
ATOM 703 N N . GLU A 1 88 ? -12.217 -10.889 1.970 1.00 84.19 88 GLU A N 1
ATOM 704 C CA . GLU A 1 88 ? -11.467 -12.076 2.418 1.00 84.19 88 GLU A CA 1
ATOM 705 C C . GLU A 1 88 ? -10.025 -12.131 1.893 1.00 84.19 88 GLU A C 1
ATOM 707 O O . GLU A 1 88 ? -9.146 -12.717 2.547 1.00 84.19 88 GLU A O 1
ATOM 712 N N . ASP A 1 89 ? -9.792 -11.520 0.730 1.00 83.62 89 ASP A N 1
ATOM 713 C CA . ASP A 1 89 ? -8.524 -11.579 -0.003 1.00 83.62 89 ASP A CA 1
ATOM 714 C C . ASP A 1 89 ? -7.609 -10.399 0.311 1.00 83.62 89 ASP A C 1
ATOM 716 O O . ASP A 1 89 ? -6.416 -10.455 0.019 1.00 83.62 89 ASP A O 1
ATOM 720 N N . LYS A 1 90 ? -8.158 -9.323 0.896 1.00 88.50 90 LYS A N 1
ATOM 721 C CA . LYS A 1 90 ? -7.418 -8.087 1.210 1.00 88.50 90 LYS A CA 1
ATOM 722 C C . LYS A 1 90 ? -6.617 -7.568 0.007 1.00 88.50 90 LYS A C 1
ATOM 724 O O . LYS A 1 90 ? -5.538 -6.994 0.155 1.00 88.50 90 LYS A O 1
ATOM 729 N N . ARG A 1 91 ? -7.156 -7.784 -1.195 1.00 90.88 91 ARG A N 1
ATOM 730 C CA . ARG A 1 91 ? -6.655 -7.221 -2.448 1.00 90.88 91 ARG A CA 1
ATOM 731 C C . ARG A 1 91 ? -7.238 -5.837 -2.642 1.00 90.88 91 ARG A C 1
ATOM 733 O O . ARG A 1 91 ? -8.435 -5.680 -2.465 1.00 90.88 91 ARG A O 1
ATOM 740 N N . VAL A 1 92 ? -6.418 -4.873 -3.037 1.00 92.00 92 VAL A N 1
ATOM 741 C CA . VAL A 1 92 ? -6.871 -3.511 -3.333 1.00 92.00 92 VAL A CA 1
ATOM 742 C C . VAL A 1 92 ? -6.339 -3.092 -4.695 1.00 92.00 92 VAL A C 1
ATOM 744 O O . VAL A 1 92 ? -5.129 -2.913 -4.871 1.00 92.00 92 VAL A O 1
ATOM 747 N N . SER A 1 93 ? -7.235 -2.960 -5.669 1.00 90.81 93 SER A N 1
ATOM 748 C CA . SER A 1 93 ? -6.884 -2.545 -7.029 1.00 90.81 93 SER A CA 1
ATOM 749 C C . SER A 1 93 ? -6.840 -1.023 -7.156 1.00 90.81 93 SER A C 1
ATOM 751 O O . SER A 1 93 ? -5.922 -0.489 -7.780 1.00 90.81 93 SER A O 1
ATOM 753 N N . ASP A 1 94 ? -7.775 -0.317 -6.518 1.00 90.19 94 ASP A N 1
ATOM 754 C CA . ASP A 1 94 ? -7.788 1.146 -6.468 1.00 90.19 94 ASP A CA 1
ATOM 755 C C . ASP A 1 94 ? -7.201 1.652 -5.148 1.00 90.19 94 ASP A C 1
ATOM 757 O O . ASP A 1 94 ? -7.911 1.955 -4.203 1.00 90.19 94 ASP A O 1
ATOM 761 N N . TRP A 1 95 ? -5.875 1.714 -5.054 1.00 92.19 95 TRP A N 1
ATOM 762 C CA . TRP A 1 95 ? -5.188 2.188 -3.844 1.00 92.19 95 TRP A CA 1
ATOM 763 C C . TRP A 1 95 ? -4.608 3.596 -3.978 1.00 92.19 95 TRP A C 1
ATOM 765 O O . TRP A 1 95 ? -4.162 4.191 -2.995 1.00 92.19 95 TRP A O 1
ATOM 775 N N . ARG A 1 96 ? -4.564 4.143 -5.197 1.00 91.69 96 ARG A N 1
ATOM 776 C CA . ARG A 1 96 ? -3.862 5.404 -5.480 1.00 91.69 96 ARG A CA 1
ATOM 777 C C . ARG A 1 96 ? -4.517 6.602 -4.797 1.00 91.69 96 ARG A C 1
ATOM 779 O O . ARG A 1 96 ? -3.813 7.549 -4.456 1.00 91.69 96 ARG A O 1
ATOM 786 N N . HIS A 1 97 ? -5.827 6.554 -4.561 1.00 91.44 97 HIS A N 1
ATOM 787 C CA . HIS A 1 97 ? -6.548 7.607 -3.845 1.00 91.44 97 HIS A CA 1
ATOM 788 C C . HIS A 1 97 ? -6.142 7.716 -2.362 1.00 91.44 97 HIS A C 1
ATOM 790 O O . HIS A 1 97 ? -6.301 8.776 -1.764 1.00 91.44 97 HIS A O 1
ATOM 796 N N . ALA A 1 98 ? -5.575 6.655 -1.777 1.00 92.81 98 ALA A N 1
ATOM 797 C CA . ALA A 1 98 ? -5.132 6.617 -0.382 1.00 92.81 98 ALA A CA 1
ATOM 798 C C . ALA A 1 98 ? -3.698 7.134 -0.169 1.00 92.81 98 ALA A C 1
ATOM 800 O O . ALA A 1 98 ? -3.187 7.144 0.955 1.00 92.81 98 ALA A O 1
ATOM 801 N N . VAL A 1 99 ? -3.007 7.521 -1.244 1.00 93.56 99 VAL A N 1
ATOM 802 C CA . VAL A 1 99 ? -1.610 7.955 -1.187 1.00 93.56 99 VAL A CA 1
ATOM 803 C C . VAL A 1 99 ? -1.520 9.316 -0.504 1.00 93.56 99 VAL A C 1
ATOM 805 O O . VAL A 1 99 ? -1.972 10.329 -1.030 1.00 93.56 99 VAL A O 1
ATOM 808 N N . ALA A 1 100 ? -0.829 9.354 0.632 1.00 93.56 100 ALA A N 1
ATOM 809 C CA . ALA A 1 100 ? -0.534 10.587 1.353 1.00 93.56 100 ALA A CA 1
ATOM 810 C C . ALA A 1 100 ? 0.701 11.308 0.791 1.00 93.56 100 ALA A C 1
ATOM 812 O O . ALA A 1 100 ? 0.795 12.534 0.843 1.00 93.56 100 ALA A O 1
ATOM 813 N N . ARG A 1 101 ? 1.681 10.554 0.274 1.00 94.00 101 ARG A N 1
ATOM 814 C CA . ARG A 1 101 ? 2.918 11.120 -0.278 1.00 94.00 101 ARG A CA 1
ATOM 815 C C . ARG A 1 101 ? 3.455 10.287 -1.434 1.00 94.00 101 ARG A C 1
ATOM 817 O O . ARG A 1 101 ? 3.525 9.066 -1.346 1.00 94.00 101 ARG A O 1
ATOM 824 N N . ARG A 1 102 ? 3.925 10.968 -2.480 1.00 94.50 102 ARG A N 1
ATOM 825 C CA . ARG A 1 102 ? 4.661 10.384 -3.611 1.00 94.50 102 ARG A CA 1
ATOM 826 C C . ARG A 1 102 ? 6.077 10.956 -3.652 1.00 94.50 102 ARG A C 1
ATOM 828 O O . ARG A 1 102 ? 6.297 12.121 -3.324 1.00 94.50 102 ARG A O 1
ATOM 835 N N . THR A 1 103 ? 7.068 10.139 -3.985 1.00 93.56 103 THR A N 1
ATOM 836 C CA . THR A 1 103 ? 8.471 10.551 -4.136 1.00 93.56 103 THR A CA 1
ATOM 837 C C . THR A 1 103 ? 9.065 9.855 -5.351 1.00 93.56 103 THR A C 1
ATOM 839 O O . THR A 1 103 ? 9.119 8.630 -5.375 1.00 93.56 103 THR A O 1
ATOM 842 N N . THR A 1 104 ? 9.528 10.621 -6.334 1.00 92.75 104 THR A N 1
ATOM 843 C CA . THR A 1 104 ? 10.249 10.094 -7.501 1.00 92.75 104 THR A CA 1
ATOM 844 C C . THR A 1 104 ? 11.740 10.043 -7.195 1.00 92.75 104 THR A C 1
ATOM 846 O O . THR A 1 104 ? 12.295 10.996 -6.640 1.00 92.75 104 THR A O 1
ATOM 849 N N . PHE A 1 105 ? 12.400 8.943 -7.547 1.00 86.75 105 PHE A N 1
ATOM 850 C CA . PHE A 1 105 ? 13.846 8.813 -7.393 1.00 86.75 105 PHE A CA 1
ATOM 851 C C . PHE A 1 105 ? 14.553 9.135 -8.702 1.00 86.75 105 PHE A C 1
ATOM 853 O O . PHE A 1 105 ? 14.091 8.783 -9.786 1.00 86.75 105 PHE A O 1
ATOM 860 N N . LYS A 1 106 ? 15.715 9.783 -8.598 1.00 81.25 106 LYS A N 1
ATOM 861 C CA . LYS A 1 106 ? 16.632 9.866 -9.732 1.00 81.25 106 LYS A CA 1
ATOM 862 C C . LYS A 1 106 ? 17.282 8.504 -9.915 1.00 81.25 106 LYS A C 1
ATOM 864 O O . LYS A 1 106 ? 17.771 7.921 -8.950 1.00 81.25 106 LYS A O 1
ATOM 869 N N . LYS A 1 107 ? 17.291 8.028 -11.155 1.00 67.69 107 LYS A N 1
ATOM 870 C CA . LYS A 1 107 ? 18.100 6.882 -11.550 1.00 67.69 107 LYS A CA 1
ATOM 871 C C . LYS A 1 107 ? 19.572 7.261 -11.347 1.00 67.69 107 LYS A C 1
ATOM 873 O O . LYS A 1 107 ? 19.981 8.328 -11.808 1.00 67.69 107 LYS A O 1
ATOM 878 N N . VAL A 1 108 ? 20.299 6.448 -10.584 1.00 63.81 108 VAL A N 1
ATOM 879 C CA . VAL A 1 108 ? 21.729 6.633 -10.285 1.00 63.81 108 VAL A CA 1
ATOM 880 C C . VAL A 1 108 ? 22.542 5.749 -11.212 1.00 63.81 108 VAL A C 1
ATOM 882 O O . VAL A 1 108 ? 22.083 4.608 -11.452 1.00 63.81 108 VAL A O 1
#

Foldseek 3Di:
DDDDDDDDDDDPDDDDWDWDDDPQATETEAEDCAPQDWDFDDPVLVVVLVVSFQSYKYWYWYQNDPPGWIKIFIAGRCVVQFDAPDVVRSIGRPRPRRTPDMDTDDDD

Organism: NCBI:txid412755

pLDDT: mean 77.47, std 20.9, range [30.09, 94.5]

Radius of gyration: 16.22 Å; chains: 1; bounding box: 52×34×36 Å

Secondary structure (DSSP, 8-state):
---------------------SSS-EEEEEE-SSS---EE--HHHHHHHHHHGGGEEEEEEE--STTS--EEEEEESHHHH---SBTTTTEES--GGG-SEEEEPPP-